Protein AF-A0A2T7SQV5-F1 (afdb_monomer_lite)

Sequence (55 aa):
MFPGNLLVPFSQPVTAGLATVGGTRLYVSRGAGASVPPARGGAPPEITVVERRAV

Organism: NCBI:txid1440053

Structure (mmCIF, N/CA/C/O backbone):
data_AF-A0A2T7SQV5-F1
#
_entry.id   AF-A0A2T7SQV5-F1
#
loop_
_atom_site.group_PDB
_atom_site.id
_atom_site.type_symbol
_atom_site.label_atom_id
_atom_site.label_alt_id
_atom_site.label_comp_id
_atom_site.label_asym_id
_atom_site.label_entity_id
_atom_site.label_seq_id
_atom_site.pdbx_PDB_ins_code
_atom_site.Cartn_x
_atom_site.Cartn_y
_atom_site.Cartn_z
_atom_site.occupancy
_atom_site.B_iso_or_equiv
_atom_site.auth_seq_id
_atom_site.auth_comp_id
_atom_site.auth_asym_id
_atom_site.auth_atom_id
_atom_site.pdbx_PDB_model_num
ATOM 1 N N . MET A 1 1 ? 14.823 7.834 -7.371 1.00 58.97 1 MET A N 1
ATOM 2 C CA . MET A 1 1 ? 15.427 8.523 -8.533 1.00 58.97 1 MET A CA 1
ATOM 3 C C . MET A 1 1 ? 14.874 7.928 -9.818 1.00 58.97 1 MET A C 1
ATOM 5 O O . MET A 1 1 ? 14.434 6.782 -9.803 1.00 58.97 1 MET A O 1
ATOM 9 N N . PHE A 1 2 ? 14.869 8.715 -10.893 1.00 67.44 2 PHE A N 1
ATOM 10 C CA . PHE A 1 2 ? 14.538 8.259 -12.24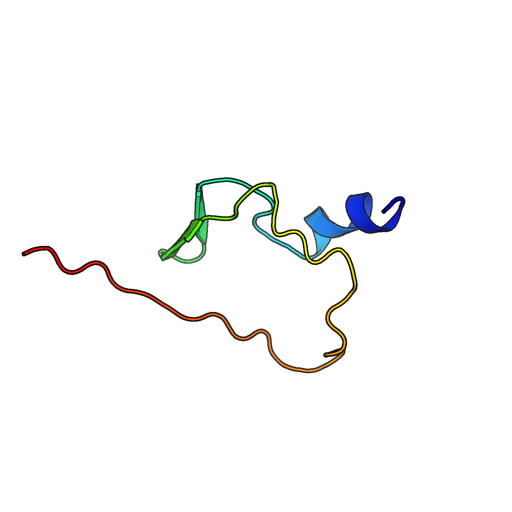3 1.00 67.44 2 PHE A CA 1
ATOM 11 C C . PHE A 1 2 ? 15.549 7.207 -12.733 1.00 67.44 2 PHE A C 1
ATOM 13 O O . PHE A 1 2 ? 16.733 7.367 -12.439 1.00 67.44 2 PHE A O 1
ATOM 20 N N . PRO A 1 3 ? 15.126 6.140 -13.439 1.00 65.56 3 PRO A N 1
ATOM 21 C CA . PRO A 1 3 ? 13.757 5.839 -13.882 1.00 65.56 3 PRO A CA 1
ATOM 22 C C . PRO A 1 3 ? 12.972 4.903 -12.946 1.00 65.56 3 PRO A C 1
ATOM 24 O O . PRO A 1 3 ? 11.788 4.675 -13.173 1.00 65.56 3 PRO A O 1
ATOM 27 N N . GLY A 1 4 ? 13.597 4.346 -11.901 1.00 70.12 4 GLY A N 1
ATOM 28 C CA . GLY A 1 4 ? 12.993 3.298 -11.064 1.00 70.12 4 GLY A CA 1
ATOM 29 C C . GLY A 1 4 ? 11.667 3.698 -10.406 1.00 70.12 4 GLY A C 1
ATOM 30 O O . GLY A 1 4 ? 10.783 2.864 -10.252 1.00 70.12 4 GLY A O 1
ATOM 31 N N . ASN A 1 5 ? 11.476 4.986 -10.114 1.00 67.31 5 ASN A N 1
ATOM 32 C CA . ASN A 1 5 ? 10.209 5.556 -9.638 1.00 67.31 5 ASN A CA 1
ATOM 33 C C . ASN A 1 5 ? 9.022 5.377 -10.608 1.00 67.31 5 ASN A C 1
ATOM 35 O O . ASN A 1 5 ? 7.884 5.401 -10.149 1.00 67.31 5 ASN A O 1
ATOM 39 N N . LEU A 1 6 ? 9.260 5.182 -11.908 1.00 74.44 6 LEU A N 1
ATOM 40 C CA . LEU A 1 6 ? 8.212 4.873 -12.890 1.00 74.44 6 LEU A CA 1
ATOM 41 C C . LEU A 1 6 ? 7.792 3.399 -12.861 1.00 74.44 6 LEU A C 1
ATOM 43 O O . LEU A 1 6 ? 6.687 3.073 -13.280 1.00 74.44 6 LEU A O 1
ATOM 47 N N . LEU A 1 7 ? 8.659 2.514 -12.361 1.00 75.69 7 LEU A N 1
ATOM 48 C CA . LEU A 1 7 ? 8.394 1.076 -12.264 1.00 75.69 7 LEU A CA 1
ATOM 49 C C . LEU A 1 7 ? 7.695 0.688 -10.951 1.00 75.69 7 LEU A C 1
ATOM 51 O O . LEU A 1 7 ? 7.079 -0.369 -10.864 1.00 75.69 7 LEU A O 1
ATOM 55 N N . VAL A 1 8 ? 7.751 1.558 -9.941 1.00 73.62 8 VAL A N 1
ATOM 56 C CA . VAL A 1 8 ? 7.141 1.357 -8.617 1.00 73.62 8 VAL A CA 1
ATOM 57 C C . VAL A 1 8 ? 5.641 0.999 -8.656 1.00 73.62 8 VAL A C 1
ATOM 59 O O . VAL A 1 8 ? 5.255 0.067 -7.949 1.00 73.62 8 VAL A O 1
ATOM 62 N N . PRO A 1 9 ? 4.782 1.646 -9.474 1.00 72.56 9 PRO A N 1
ATOM 63 C CA . PRO A 1 9 ? 3.352 1.324 -9.505 1.00 72.56 9 PRO A CA 1
ATOM 64 C C . PRO A 1 9 ? 3.040 -0.102 -9.979 1.00 72.56 9 PRO A C 1
ATOM 66 O O . PRO A 1 9 ? 1.955 -0.602 -9.709 1.00 72.56 9 PRO A O 1
ATOM 69 N N . PHE A 1 10 ? 3.967 -0.761 -10.685 1.00 77.31 10 PHE A N 1
ATOM 70 C CA . PHE A 1 10 ? 3.755 -2.124 -11.178 1.00 77.31 10 PHE A CA 1
ATOM 71 C C . PHE A 1 10 ? 3.943 -3.188 -10.095 1.00 77.31 10 PHE A C 1
ATOM 73 O O . PHE A 1 10 ? 3.339 -4.252 -10.182 1.00 77.31 10 PHE A O 1
ATOM 80 N N . SER A 1 11 ? 4.776 -2.926 -9.084 1.00 74.81 11 SER A N 1
ATOM 81 C CA . SER A 1 11 ? 5.040 -3.873 -7.992 1.00 74.81 11 SER A CA 1
ATOM 82 C C . SER A 1 11 ? 4.321 -3.518 -6.693 1.00 74.81 11 SER A C 1
ATOM 84 O O . SER A 1 11 ? 4.170 -4.381 -5.828 1.00 74.81 11 SER A O 1
ATOM 86 N N . GLN A 1 12 ? 3.880 -2.266 -6.533 1.00 79.69 12 GLN A N 1
ATOM 87 C CA . GLN A 1 12 ? 3.276 -1.776 -5.298 1.00 79.69 12 GLN A CA 1
ATOM 88 C C . GLN A 1 12 ? 1.811 -1.370 -5.516 1.00 79.69 12 GLN A C 1
ATOM 90 O O . GLN A 1 12 ? 1.550 -0.429 -6.263 1.00 79.69 12 GLN A O 1
ATOM 95 N N . PRO A 1 13 ? 0.846 -2.009 -4.825 1.00 78.88 13 PRO A N 1
ATOM 96 C CA . PRO A 1 13 ? -0.581 -1.732 -5.013 1.00 78.88 13 PRO A CA 1
ATOM 97 C C . PRO A 1 13 ? -1.006 -0.341 -4.519 1.00 78.88 13 PRO A C 1
ATOM 99 O O . PRO A 1 13 ? -2.039 0.173 -4.939 1.00 78.88 13 PRO A O 1
ATOM 102 N N . VAL A 1 14 ? -0.234 0.275 -3.616 1.00 81.81 14 VAL A N 1
ATOM 103 C CA . VAL A 1 14 ? -0.508 1.603 -3.054 1.00 81.81 14 VAL A CA 1
ATOM 104 C C . VAL A 1 14 ? 0.809 2.354 -2.907 1.00 81.81 14 VAL A C 1
ATOM 106 O O . VAL A 1 14 ? 1.716 1.884 -2.226 1.00 81.81 14 VAL A O 1
ATOM 109 N N . THR A 1 15 ? 0.910 3.527 -3.529 1.00 78.81 15 THR A N 1
ATOM 110 C CA . THR A 1 15 ? 2.149 4.327 -3.568 1.00 78.81 15 THR A CA 1
ATOM 111 C C . THR A 1 15 ? 2.083 5.602 -2.727 1.00 78.81 15 THR A C 1
ATOM 113 O O . THR A 1 15 ? 3.120 6.157 -2.372 1.00 78.81 15 THR A O 1
ATOM 116 N N . ALA A 1 16 ? 0.881 6.076 -2.383 1.00 83.69 16 ALA A N 1
ATOM 117 C CA . ALA A 1 16 ? 0.656 7.195 -1.473 1.00 83.69 16 ALA A CA 1
ATOM 118 C C . ALA A 1 16 ? -0.804 7.236 -0.995 1.00 83.69 16 ALA A C 1
ATOM 120 O O . ALA A 1 16 ? -1.713 6.824 -1.713 1.00 83.69 16 ALA A O 1
ATOM 121 N N . GLY A 1 17 ? -1.028 7.833 0.175 1.00 84.56 17 GLY A N 1
ATOM 122 C CA . GLY A 1 17 ? -2.358 8.094 0.718 1.00 84.56 17 GLY A CA 1
ATOM 123 C C . GLY A 1 17 ? -2.926 6.934 1.531 1.00 84.56 17 GLY A C 1
ATOM 124 O O . GLY A 1 17 ? -2.220 5.997 1.899 1.00 84.56 17 GLY A O 1
ATOM 125 N N . LEU A 1 18 ? -4.212 7.041 1.860 1.00 87.94 18 LEU A N 1
ATOM 126 C CA . LEU A 1 18 ? -4.966 6.002 2.552 1.00 87.94 18 LEU A CA 1
ATOM 127 C C . LEU A 1 18 ? -5.677 5.121 1.522 1.00 87.94 18 LEU A C 1
ATOM 129 O O . LEU A 1 18 ? -6.439 5.629 0.703 1.00 87.94 18 LEU A O 1
ATOM 133 N N . ALA A 1 19 ? -5.480 3.813 1.613 1.00 86.94 19 ALA A N 1
ATOM 134 C CA . ALA A 1 19 ? -6.127 2.824 0.764 1.00 86.94 19 ALA A CA 1
ATOM 135 C C . ALA A 1 19 ? -6.610 1.625 1.589 1.00 86.94 19 ALA A C 1
ATOM 137 O O . ALA A 1 19 ? -6.191 1.426 2.730 1.00 86.94 19 ALA A O 1
ATOM 138 N N . THR A 1 20 ? -7.492 0.820 0.999 1.00 89.50 20 THR A N 1
ATOM 139 C CA . THR A 1 20 ? -7.913 -0.464 1.571 1.00 89.50 20 THR A CA 1
ATOM 140 C C . THR A 1 20 ? -7.378 -1.583 0.693 1.00 89.50 20 THR A C 1
ATOM 142 O O . THR A 1 20 ? -7.691 -1.630 -0.494 1.00 89.50 20 THR A O 1
ATOM 145 N N . VAL A 1 21 ? -6.576 -2.474 1.270 1.00 86.06 21 VAL A N 1
ATOM 146 C CA . VAL A 1 21 ? -5.990 -3.632 0.584 1.00 86.06 21 VAL A CA 1
ATOM 147 C C . VAL A 1 21 ? -6.413 -4.878 1.350 1.00 86.06 21 VAL A C 1
ATOM 149 O O . VAL A 1 21 ? -6.133 -4.985 2.539 1.00 86.06 21 VAL A O 1
ATOM 152 N N . GLY A 1 22 ? -7.146 -5.787 0.702 1.00 86.44 22 GLY A N 1
ATOM 153 C CA . GLY A 1 22 ? -7.597 -7.035 1.335 1.00 86.44 22 GLY A CA 1
ATOM 154 C C . GLY A 1 22 ? -8.447 -6.846 2.602 1.00 86.44 22 GLY A C 1
ATOM 155 O O . GLY A 1 22 ? -8.377 -7.668 3.504 1.00 86.44 22 GLY A O 1
ATOM 156 N N . GLY A 1 23 ? -9.210 -5.751 2.706 1.00 88.19 23 GLY A N 1
ATOM 157 C CA . GLY A 1 23 ? -10.005 -5.420 3.900 1.00 88.19 23 GLY A CA 1
ATOM 158 C C . GLY A 1 23 ? -9.236 -4.685 5.006 1.00 88.19 23 GLY A C 1
ATOM 159 O O . GLY A 1 23 ? -9.839 -4.262 5.990 1.00 88.19 23 GLY A O 1
ATOM 160 N N . THR A 1 24 ? -7.930 -4.459 4.840 1.00 87.31 24 THR A N 1
ATOM 161 C CA . THR A 1 24 ? -7.085 -3.734 5.801 1.00 87.31 24 THR A CA 1
ATOM 162 C C . THR A 1 24 ? -6.805 -2.307 5.331 1.00 87.31 24 THR A C 1
ATOM 164 O O . THR A 1 24 ? -6.531 -2.067 4.154 1.00 87.31 24 THR A O 1
ATOM 167 N N . ARG A 1 25 ? -6.844 -1.337 6.257 1.00 87.62 25 ARG A N 1
ATOM 168 C CA . ARG A 1 25 ? -6.493 0.065 5.973 1.00 87.62 25 ARG A CA 1
ATOM 169 C C . ARG A 1 25 ? -4.975 0.241 5.954 1.00 87.62 25 ARG A C 1
ATOM 171 O O . ARG A 1 25 ? -4.320 0.054 6.974 1.00 87.62 25 ARG A O 1
ATOM 178 N N . LEU A 1 26 ? -4.446 0.671 4.815 1.00 85.75 26 LEU A N 1
ATOM 179 C CA . LEU A 1 26 ? -3.034 0.958 4.588 1.00 85.75 26 LEU A CA 1
ATOM 180 C C . LEU A 1 26 ? -2.850 2.464 4.372 1.00 85.75 26 LEU A C 1
ATOM 182 O O . LEU A 1 26 ? -3.503 3.047 3.508 1.00 85.75 26 LEU A O 1
ATOM 186 N N . TYR A 1 27 ? -1.968 3.100 5.144 1.00 84.12 27 TYR A N 1
ATOM 187 C CA . TYR A 1 27 ? -1.602 4.506 4.960 1.00 84.12 27 TYR A CA 1
ATOM 188 C C . TYR A 1 27 ? -0.135 4.623 4.548 1.00 84.12 27 TYR A C 1
ATOM 190 O O . TYR A 1 27 ? 0.753 4.213 5.294 1.00 84.12 27 TYR A O 1
ATOM 198 N N . VAL A 1 28 ? 0.111 5.205 3.374 1.00 80.12 28 VAL A N 1
ATOM 199 C CA . VAL A 1 28 ? 1.452 5.429 2.825 1.00 80.12 28 VAL A CA 1
ATOM 200 C C . VAL A 1 28 ? 1.721 6.929 2.774 1.00 80.12 28 VAL A C 1
ATOM 202 O O . VAL A 1 28 ? 1.048 7.678 2.061 1.00 80.12 28 VAL A O 1
ATOM 205 N N . SER A 1 29 ? 2.711 7.396 3.534 1.00 79.75 29 SER A N 1
ATOM 206 C CA . SER A 1 29 ? 3.122 8.799 3.474 1.00 79.75 29 SER A CA 1
ATOM 207 C C . SER A 1 29 ? 3.880 9.070 2.170 1.00 79.75 29 SER A C 1
ATOM 209 O O . SER A 1 29 ? 4.665 8.245 1.707 1.00 79.75 29 SER A O 1
ATOM 211 N N . ARG A 1 30 ? 3.699 10.260 1.578 1.00 72.25 30 ARG A N 1
ATOM 212 C CA . ARG A 1 30 ? 4.385 10.6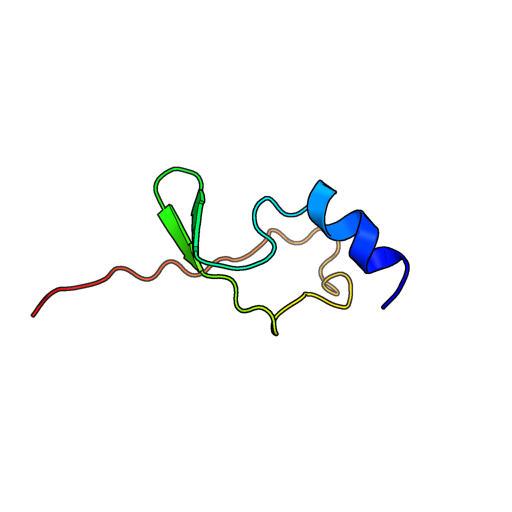52 0.325 1.00 72.25 30 ARG A CA 1
ATOM 213 C C . ARG A 1 30 ? 5.920 10.725 0.450 1.00 72.25 30 ARG A C 1
ATOM 215 O O . ARG A 1 30 ? 6.589 10.916 -0.558 1.00 72.25 30 ARG A O 1
ATOM 222 N N . GLY A 1 31 ? 6.463 10.612 1.668 1.00 59.78 31 GLY A N 1
ATOM 223 C CA . GLY A 1 31 ? 7.893 10.715 1.979 1.00 59.78 31 GLY A CA 1
ATOM 224 C C . GLY A 1 31 ? 8.606 9.381 2.223 1.00 59.78 31 GLY A C 1
ATOM 225 O O . GLY A 1 31 ? 9.832 9.365 2.245 1.00 59.78 31 GLY A O 1
ATOM 226 N N . ALA A 1 32 ? 7.879 8.270 2.370 1.00 55.62 32 ALA A N 1
ATOM 227 C CA . ALA A 1 32 ? 8.462 6.945 2.589 1.00 55.62 32 ALA A CA 1
ATOM 228 C C . ALA A 1 32 ? 8.321 6.079 1.328 1.00 55.62 32 ALA A C 1
ATOM 230 O O . ALA A 1 32 ? 7.604 5.084 1.305 1.00 55.62 32 ALA A O 1
ATOM 231 N N . GLY A 1 33 ? 8.990 6.481 0.248 1.00 55.34 33 GLY A N 1
ATOM 232 C CA . GLY A 1 33 ? 9.234 5.586 -0.881 1.00 55.34 33 GLY A CA 1
ATOM 233 C C . GLY A 1 33 ? 10.454 4.714 -0.589 1.00 55.34 33 GLY A C 1
ATOM 234 O O . GLY A 1 33 ? 11.474 5.235 -0.139 1.00 55.34 33 GLY A O 1
ATOM 235 N N . ALA A 1 34 ? 10.380 3.412 -0.881 1.00 57.47 34 ALA A N 1
ATOM 236 C CA . ALA A 1 34 ? 11.557 2.550 -0.988 1.00 57.47 34 ALA A CA 1
ATOM 237 C C . ALA A 1 34 ? 12.366 2.997 -2.218 1.00 57.47 34 ALA A C 1
ATOM 239 O O . ALA A 1 34 ? 12.226 2.477 -3.321 1.00 57.47 34 ALA A O 1
ATOM 240 N N . SER A 1 35 ? 13.146 4.063 -2.056 1.00 54.66 35 SER A N 1
ATOM 241 C CA . SER A 1 35 ? 13.933 4.699 -3.117 1.00 54.66 35 SER A CA 1
ATOM 242 C C . SER A 1 35 ? 15.122 3.853 -3.578 1.00 54.66 35 SER A C 1
ATOM 244 O O . SER A 1 35 ? 15.778 4.201 -4.560 1.00 54.66 35 SER A O 1
ATOM 246 N N . VAL A 1 36 ? 15.350 2.727 -2.909 1.00 51.09 36 VAL A N 1
ATOM 247 C CA . VAL A 1 36 ? 16.299 1.678 -3.257 1.00 51.09 36 VAL A CA 1
ATOM 248 C C . VAL A 1 36 ? 15.507 0.369 -3.207 1.00 51.09 36 VAL A C 1
ATOM 250 O O . VAL A 1 36 ? 14.687 0.228 -2.289 1.00 51.09 36 VAL A O 1
ATOM 253 N N . PRO A 1 37 ? 15.695 -0.583 -4.148 1.00 55.97 37 PRO A N 1
ATOM 254 C CA . PRO A 1 37 ? 15.211 -1.940 -3.926 1.00 55.97 37 PRO A CA 1
ATOM 255 C C . PRO A 1 37 ? 15.638 -2.340 -2.512 1.00 55.97 37 PRO A C 1
ATOM 257 O O . PRO A 1 37 ? 16.796 -2.092 -2.153 1.00 55.97 37 PRO A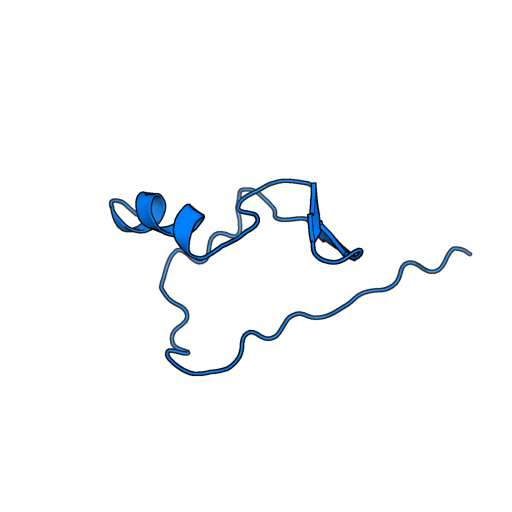 O 1
ATOM 260 N N . PRO A 1 38 ? 14.728 -2.880 -1.680 1.00 54.12 38 PRO A N 1
ATOM 261 C CA . PRO A 1 38 ? 15.136 -3.412 -0.396 1.00 54.12 38 PRO A CA 1
ATOM 262 C C . PRO A 1 38 ? 16.359 -4.281 -0.662 1.00 54.12 38 PRO A C 1
ATOM 264 O O . PRO A 1 38 ? 16.322 -5.112 -1.573 1.00 54.12 38 PRO A O 1
ATOM 267 N N . ALA A 1 39 ? 17.438 -4.114 0.102 1.00 55.00 39 ALA A N 1
ATOM 268 C CA . ALA A 1 39 ? 18.595 -5.016 0.074 1.00 55.00 39 ALA A CA 1
ATOM 269 C C . ALA A 1 39 ? 18.226 -6.430 0.600 1.00 55.00 39 ALA A C 1
ATOM 271 O O . ALA A 1 39 ? 19.006 -7.102 1.260 1.00 55.00 39 ALA A O 1
ATOM 272 N N . ARG A 1 40 ? 16.984 -6.847 0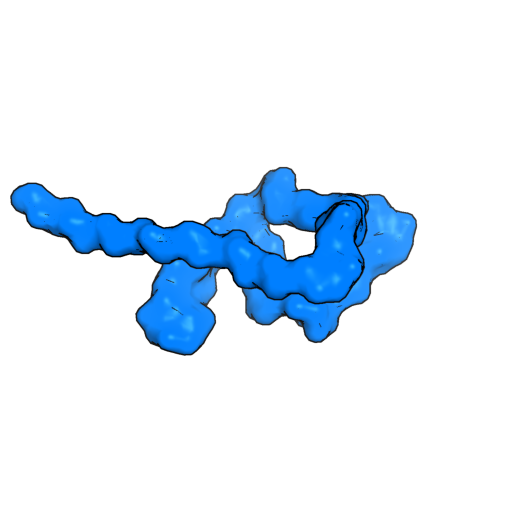.345 1.00 52.09 40 ARG A N 1
ATOM 273 C CA . ARG A 1 40 ? 16.263 -8.053 0.705 1.00 52.09 40 ARG A CA 1
ATOM 274 C C . ARG A 1 40 ? 15.652 -8.648 -0.574 1.00 52.09 40 ARG A C 1
ATOM 276 O O . ARG A 1 40 ? 14.471 -8.984 -0.610 1.00 52.09 40 ARG A O 1
ATOM 283 N N . GLY A 1 41 ? 16.430 -8.726 -1.656 1.00 56.41 41 GLY A N 1
ATOM 284 C CA . GLY A 1 41 ? 16.020 -9.478 -2.842 1.00 56.41 41 GLY A CA 1
ATOM 285 C C . GLY A 1 41 ? 15.759 -10.933 -2.446 1.00 56.41 41 GLY A C 1
ATOM 286 O O . GLY A 1 41 ? 16.681 -11.620 -2.024 1.00 56.41 41 GLY A O 1
ATOM 287 N N . GLY A 1 42 ? 14.501 -11.371 -2.519 1.00 56.41 42 GLY A N 1
ATOM 288 C CA . GLY A 1 42 ? 14.082 -12.728 -2.151 1.00 56.41 42 GLY A CA 1
ATOM 289 C C . GLY A 1 42 ? 13.629 -12.927 -0.699 1.00 56.41 42 GLY A C 1
ATOM 290 O O . GLY A 1 42 ? 13.142 -14.010 -0.386 1.00 56.41 42 GLY A O 1
ATOM 291 N N . ALA A 1 43 ? 13.722 -11.921 0.180 1.00 61.84 43 ALA A N 1
ATOM 292 C CA . ALA A 1 43 ? 13.108 -12.034 1.505 1.00 61.84 43 ALA A CA 1
ATOM 293 C C . ALA A 1 43 ? 11.610 -11.676 1.429 1.00 61.84 43 ALA A C 1
ATOM 295 O O . ALA A 1 43 ? 11.254 -10.732 0.714 1.00 61.84 43 ALA A O 1
ATOM 296 N N . PRO A 1 44 ? 10.729 -12.377 2.166 1.00 58.31 44 PRO A N 1
ATOM 297 C CA . PRO A 1 44 ? 9.320 -12.012 2.244 1.00 58.31 44 PRO A CA 1
ATOM 298 C C . PRO A 1 44 ? 9.140 -10.570 2.754 1.00 58.31 44 PRO A C 1
ATOM 300 O O . PRO A 1 44 ? 9.888 -10.136 3.636 1.00 58.31 44 PRO A O 1
ATOM 303 N N . PRO A 1 45 ? 8.166 -9.807 2.230 1.00 62.94 45 PRO A N 1
ATOM 304 C CA . PRO A 1 45 ? 7.816 -8.510 2.796 1.00 62.94 45 PRO A CA 1
ATOM 305 C C . PRO A 1 45 ? 7.261 -8.683 4.218 1.00 62.94 45 PRO A C 1
ATOM 307 O O . PRO A 1 45 ? 6.374 -9.500 4.450 1.00 62.94 45 PRO A O 1
ATOM 310 N N . GLU A 1 46 ? 7.753 -7.883 5.163 1.00 64.75 46 GLU A N 1
ATOM 311 C CA . GLU A 1 46 ? 7.264 -7.843 6.546 1.00 64.75 46 GLU A CA 1
ATOM 312 C C . GLU A 1 46 ? 6.400 -6.587 6.732 1.00 64.75 46 GLU A C 1
ATOM 314 O O . GLU A 1 46 ? 6.881 -5.466 6.561 1.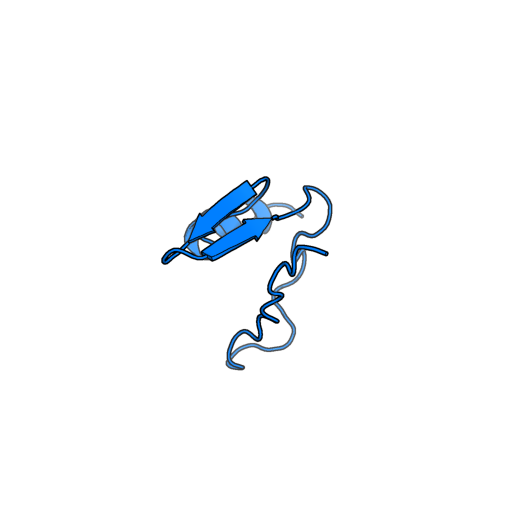00 64.75 46 GLU A O 1
ATOM 319 N N . ILE A 1 47 ? 5.114 -6.764 7.059 1.00 71.62 47 ILE A N 1
ATOM 320 C CA . ILE A 1 47 ? 4.172 -5.669 7.337 1.00 71.62 47 ILE A CA 1
ATOM 321 C C . ILE A 1 47 ? 3.627 -5.851 8.754 1.00 71.62 47 ILE A C 1
ATOM 323 O O . ILE A 1 47 ? 2.948 -6.834 9.042 1.00 71.62 47 ILE A O 1
ATOM 327 N N . THR A 1 48 ? 3.894 -4.886 9.634 1.00 75.38 48 THR A N 1
ATOM 328 C CA . THR A 1 48 ? 3.322 -4.861 10.986 1.00 75.38 48 THR A CA 1
ATOM 329 C C . THR A 1 48 ? 1.863 -4.415 10.930 1.00 75.38 48 THR A C 1
ATOM 331 O O . THR A 1 48 ? 1.562 -3.318 10.457 1.00 75.38 48 THR A O 1
ATOM 334 N N . VAL A 1 49 ? 0.954 -5.242 11.450 1.00 79.75 49 VAL A N 1
ATOM 335 C CA . VAL A 1 49 ? -0.467 -4.901 11.600 1.00 79.75 49 VAL A CA 1
ATOM 336 C C . VAL A 1 49 ? -0.679 -4.204 12.940 1.00 79.75 49 VAL A C 1
ATOM 338 O O . VAL A 1 49 ? -0.249 -4.698 13.979 1.00 79.75 49 VAL A O 1
ATOM 341 N N . VAL A 1 50 ? -1.350 -3.053 12.915 1.00 80.00 50 VAL A N 1
ATOM 342 C CA . VAL A 1 50 ? -1.758 -2.326 14.121 1.00 80.00 50 VAL A CA 1
ATOM 343 C C . VAL A 1 50 ? -3.276 -2.239 14.140 1.00 80.00 50 VAL A C 1
ATOM 345 O O . VAL A 1 50 ? -3.887 -1.721 13.204 1.00 80.00 50 VAL A O 1
ATOM 348 N N . GLU A 1 51 ? -3.885 -2.718 15.219 1.00 81.31 51 GLU A N 1
ATOM 349 C CA . GLU A 1 51 ? -5.323 -2.605 15.443 1.00 81.31 51 GLU A CA 1
ATOM 350 C C . GLU A 1 51 ? -5.637 -1.348 16.256 1.00 81.31 51 GLU A C 1
ATOM 352 O O . GLU A 1 51 ? -4.948 -1.010 17.222 1.00 81.31 51 GLU A O 1
ATOM 357 N N . ARG A 1 52 ? -6.692 -0.624 15.870 1.00 80.62 52 ARG A N 1
ATOM 358 C CA . ARG A 1 52 ? -7.174 0.513 16.657 1.00 80.62 52 ARG A CA 1
ATOM 359 C C . ARG A 1 52 ? -8.109 0.022 17.753 1.00 80.62 52 ARG A C 1
ATOM 361 O O . ARG A 1 52 ? -9.204 -0.444 17.460 1.00 80.62 52 ARG A O 1
ATOM 368 N N . ARG A 1 53 ? -7.710 0.225 19.009 1.00 77.88 53 ARG A N 1
ATOM 369 C CA . ARG A 1 53 ? -8.584 0.078 20.176 1.00 77.88 53 ARG A CA 1
ATOM 370 C C . ARG A 1 53 ? -9.225 1.430 20.494 1.00 77.88 53 ARG A C 1
ATOM 372 O O . ARG A 1 53 ? -8.508 2.405 20.702 1.00 77.88 53 ARG A O 1
ATOM 379 N N . ALA A 1 54 ? -10.554 1.495 20.492 1.00 77.06 54 ALA A N 1
A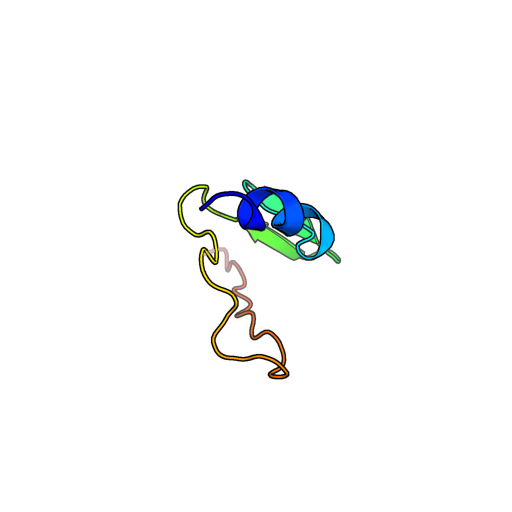TOM 380 C CA . ALA A 1 54 ? -11.268 2.621 21.088 1.00 77.06 54 ALA A CA 1
ATOM 381 C C . ALA A 1 54 ? -11.232 2.458 22.616 1.00 77.06 54 ALA A C 1
ATOM 383 O O . ALA A 1 54 ? -11.403 1.340 23.109 1.00 77.06 54 ALA A O 1
ATOM 384 N N . VAL A 1 55 ? -10.936 3.548 23.325 1.00 68.06 55 VAL A N 1
ATOM 385 C CA . VAL A 1 55 ? -11.047 3.645 24.789 1.00 68.06 55 VAL A CA 1
ATOM 386 C C . VAL A 1 55 ? -12.450 4.114 25.130 1.00 68.06 55 VAL A C 1
ATOM 388 O O . VAL A 1 55 ? -12.934 5.012 24.404 1.00 68.06 55 VAL A O 1
#

Foldseek 3Di:
DPPVVVVVVVVDVDQAAWDADPNDIDHDHNPDDPPDDPPCVPNDDDDDDDDDDDD

Radius of gyration: 13.45 Å; chains: 1; bounding box: 30×23×39 Å

pLDDT: mean 72.2, std 11.63, range [51.09, 89.5]

Secondary structure (DSSP, 8-state):
-TTHHHHHHHH-S-SSEEEEETTEEEEE-TT----S--S-TTSPPP----PPPP-